Protein AF-A0A7J6ARS0-F1 (afdb_monomer)

Solvent-accessible surface area (backbone atoms only — not comparable to full-atom values): 8075 Å² total; per-residue (Å²): 135,83,90,82,91,82,92,89,77,92,78,85,84,90,72,81,91,82,81,95,67,89,72,92,74,93,70,85,87,72,92,77,79,94,76,92,75,85,70,81,89,66,68,68,66,60,52,59,51,51,54,53,51,52,53,53,48,50,55,52,51,53,50,52,51,53,51,51,53,51,50,54,54,44,74,71,35,91,85,48,67,96,76,69,84,76,68,87,66,92,44,73,70,53,55,57,52,52,54,51,50,48,54,52,49,35,52,52,31,45,76,68,70,37,50,82,81,47,107

Mean predicted aligned error: 18.44 Å

Foldseek 3Di:
DDDDDDDDDDDDPPDDDDDPDPDDDPDDDDDDDDDPDPDPPPPPPVVVVVVVVVVVVVVVLVVLLVVLVVVVVLVPDPPNDPPPPPPPPPPPVVVVVSVVSLVVVLVVCVVVVVPVSND

Secondary structure (DSSP, 8-state):
----------------------------------------TTHHHHHHHHHHHHHHHHHHHHHHHHHHHHHHHHHT-TTS-TT--------HHHHHHHHHHHHHHHHHHHHTT-TTTT-

Radius of gyration: 35.22 Å; Cα contacts (8 Å, |Δi|>4): 15; chains: 1; bounding box: 71×34×95 Å

Structure (mmCIF, N/CA/C/O backbone):
data_AF-A0A7J6ARS0-F1
#
_entry.id   AF-A0A7J6ARS0-F1
#
loop_
_atom_site.group_PDB
_atom_site.id
_atom_site.type_symbol
_atom_site.label_atom_id
_atom_site.label_alt_id
_atom_site.label_comp_id
_atom_site.label_asym_id
_atom_site.label_entity_id
_atom_site.label_seq_id
_atom_site.pdbx_PDB_ins_code
_atom_site.Cartn_x
_atom_site.Cartn_y
_atom_site.Cartn_z
_atom_site.occupancy
_atom_site.B_iso_or_equiv
_atom_site.auth_seq_id
_atom_site.auth_comp_id
_atom_site.auth_asym_id
_atom_site.auth_atom_id
_atom_site.pdbx_PDB_model_num
ATOM 1 N N . MET A 1 1 ? -28.712 0.689 -71.403 1.00 38.31 1 MET A N 1
ATOM 2 C CA . MET A 1 1 ? -28.794 -0.475 -72.310 1.00 38.31 1 MET A CA 1
ATOM 3 C C . MET A 1 1 ? -27.378 -0.822 -72.760 1.00 38.31 1 MET A C 1
ATOM 5 O O . MET A 1 1 ? -26.701 0.097 -73.190 1.00 38.31 1 MET A O 1
ATOM 9 N N . MET A 1 2 ? -27.005 -2.107 -72.604 1.00 44.72 2 MET A N 1
ATOM 10 C CA . MET A 1 2 ? -25.903 -2.886 -73.230 1.00 44.72 2 MET A CA 1
ATOM 11 C C . MET A 1 2 ? -24.444 -2.423 -72.995 1.00 44.72 2 MET A C 1
ATOM 13 O O . MET A 1 2 ? -24.080 -1.318 -73.366 1.00 44.72 2 MET A O 1
ATOM 17 N N . GLU A 1 3 ? -23.652 -3.159 -72.190 1.00 44.44 3 GLU A N 1
ATOM 18 C CA . GLU A 1 3 ? -22.776 -4.320 -72.552 1.00 44.44 3 GLU A CA 1
ATOM 19 C C . GLU A 1 3 ? -21.487 -3.858 -73.272 1.00 44.44 3 GLU A C 1
ATOM 21 O O . GLU A 1 3 ? -21.575 -3.075 -74.202 1.00 44.44 3 GLU A O 1
ATOM 26 N N . GLY A 1 4 ? -20.248 -4.273 -72.985 1.00 45.91 4 GLY A N 1
ATOM 27 C CA . GLY A 1 4 ? -19.657 -5.293 -72.117 1.00 45.91 4 GLY A CA 1
ATOM 28 C C . GLY A 1 4 ? -18.246 -5.663 -72.648 1.00 45.91 4 GLY A C 1
ATOM 29 O O . GLY A 1 4 ? -17.956 -5.399 -73.813 1.00 45.91 4 GLY A O 1
ATOM 30 N N . LYS A 1 5 ? -17.450 -6.376 -71.818 1.00 46.06 5 LYS A N 1
ATOM 31 C CA . LYS A 1 5 ? -16.242 -7.205 -72.137 1.00 46.06 5 LYS A CA 1
ATOM 32 C C . LYS A 1 5 ? -14.891 -6.460 -72.251 1.00 46.06 5 LYS A C 1
ATOM 34 O O . LYS A 1 5 ? -14.849 -5.372 -72.793 1.00 46.06 5 LYS A O 1
ATOM 39 N N . ARG A 1 6 ? -13.729 -6.980 -71.817 1.00 43.53 6 ARG A N 1
ATOM 40 C CA . ARG A 1 6 ? -13.266 -8.264 -71.229 1.00 43.53 6 ARG A CA 1
ATOM 41 C C . ARG A 1 6 ? -11.870 -8.023 -70.602 1.00 43.53 6 ARG A C 1
ATOM 43 O O . ARG A 1 6 ? -11.167 -7.123 -71.044 1.00 43.53 6 ARG A O 1
ATOM 50 N N . SER A 1 7 ? -11.490 -8.835 -69.620 1.00 57.56 7 SER A N 1
ATOM 51 C CA . SER A 1 7 ? -10.176 -8.866 -68.953 1.00 57.56 7 SER A CA 1
ATOM 52 C C . SER A 1 7 ? -9.112 -9.640 -69.755 1.00 57.56 7 SER A C 1
ATOM 54 O O . SER A 1 7 ? -9.477 -10.631 -70.378 1.00 57.56 7 SER A O 1
ATOM 56 N N . ASP A 1 8 ? -7.840 -9.224 -69.679 1.00 44.25 8 ASP A N 1
ATOM 57 C CA . ASP A 1 8 ? -6.578 -10.013 -69.768 1.00 44.25 8 ASP A CA 1
ATOM 58 C C . ASP A 1 8 ? -5.401 -9.014 -69.792 1.00 44.25 8 ASP A C 1
ATOM 60 O O . ASP A 1 8 ? -5.544 -7.935 -70.353 1.00 44.25 8 ASP A O 1
ATOM 64 N N . SER A 1 9 ? -4.192 -9.214 -69.281 1.00 50.09 9 SER A N 1
ATOM 65 C CA . SER A 1 9 ? -3.580 -10.098 -68.293 1.00 50.09 9 SER A CA 1
ATOM 66 C C . SER A 1 9 ? -2.231 -9.443 -67.943 1.00 50.09 9 SER A C 1
ATOM 68 O O . SER A 1 9 ? -1.628 -8.773 -68.779 1.00 50.09 9 SER A O 1
ATOM 70 N N . THR A 1 10 ? -1.778 -9.655 -66.714 1.00 54.25 10 THR A N 1
ATOM 71 C CA . THR A 1 10 ? -0.435 -9.480 -66.136 1.00 54.25 10 THR A CA 1
ATOM 72 C C . THR A 1 10 ? 0.753 -9.361 -67.104 1.00 54.25 10 THR A C 1
ATOM 74 O O . THR A 1 10 ? 1.041 -10.306 -67.823 1.00 54.25 10 THR A O 1
ATOM 77 N N . GLU A 1 11 ? 1.521 -8.270 -66.995 1.00 52.12 11 GLU A N 1
ATOM 78 C CA . GLU A 1 11 ? 2.951 -8.314 -66.623 1.00 52.12 11 GLU A CA 1
ATOM 79 C C . GLU A 1 11 ? 3.502 -6.890 -66.386 1.00 52.12 11 GLU A C 1
ATOM 81 O O . GLU A 1 11 ? 3.443 -6.044 -67.281 1.00 52.12 11 GLU A O 1
ATOM 86 N N . PRO A 1 12 ? 4.059 -6.572 -65.200 1.00 49.75 12 PRO A N 1
ATOM 87 C CA . PRO A 1 12 ? 4.907 -5.401 -65.062 1.00 49.75 12 PRO A CA 1
ATOM 88 C C . PRO A 1 12 ? 6.242 -5.703 -65.748 1.00 49.75 12 PRO A C 1
ATOM 90 O O . PRO A 1 12 ? 6.988 -6.582 -65.323 1.00 49.75 12 PRO A O 1
ATOM 93 N N . SER A 1 13 ? 6.545 -4.961 -66.812 1.00 57.56 13 SER A N 1
ATOM 94 C CA . SER A 1 13 ? 7.852 -4.978 -67.469 1.00 57.56 13 SER A CA 1
ATOM 95 C C . SER A 1 13 ? 8.936 -4.577 -66.463 1.00 57.56 13 SER A C 1
ATOM 97 O O . SER A 1 13 ? 9.126 -3.396 -66.167 1.00 57.56 13 SER A O 1
ATOM 99 N N . CYS A 1 14 ? 9.659 -5.563 -65.942 1.00 62.16 14 CYS A N 1
ATOM 100 C CA . CYS A 1 14 ? 10.886 -5.387 -65.183 1.00 62.16 14 CYS A CA 1
ATOM 101 C C . CYS A 1 14 ? 11.990 -4.870 -66.114 1.00 62.16 14 CYS A C 1
ATOM 103 O O . CYS A 1 14 ? 12.765 -5.629 -66.689 1.00 62.16 14 CYS A O 1
ATOM 105 N N . VAL A 1 15 ? 12.061 -3.547 -66.259 1.00 51.91 15 VAL A N 1
ATOM 106 C CA . VAL A 1 15 ? 13.206 -2.870 -66.868 1.00 51.91 15 VAL A CA 1
ATOM 107 C C . VAL A 1 15 ? 14.046 -2.185 -65.798 1.00 51.91 15 VAL A C 1
ATOM 109 O O . VAL A 1 15 ? 13.557 -1.480 -64.918 1.00 51.91 15 VAL A O 1
ATOM 112 N N . SER A 1 16 ? 15.330 -2.508 -65.878 1.00 61.56 16 SER A N 1
ATOM 113 C CA . SER A 1 16 ? 16.365 -2.394 -64.864 1.00 61.56 16 SER A CA 1
ATOM 114 C C . SER A 1 16 ? 16.742 -0.972 -64.456 1.00 61.56 16 SER A C 1
ATOM 116 O O . SER A 1 16 ? 16.756 -0.036 -65.254 1.00 61.56 16 SER A O 1
ATOM 118 N N . MET A 1 17 ? 17.153 -0.869 -63.192 1.00 49.62 17 MET A N 1
ATOM 119 C CA . MET A 1 17 ? 17.775 0.292 -62.564 1.00 49.62 17 MET A CA 1
ATOM 120 C C . MET A 1 17 ? 19.063 0.698 -63.294 1.00 49.62 17 MET A C 1
ATOM 122 O O . MET A 1 17 ? 19.976 -0.112 -63.454 1.00 49.62 17 MET A O 1
ATOM 126 N N . LYS A 1 18 ? 19.166 1.977 -63.663 1.00 52.62 18 LYS A N 1
ATOM 127 C CA . LYS A 1 18 ? 20.438 2.641 -63.957 1.00 52.62 18 LYS A CA 1
ATOM 128 C C . LYS A 1 18 ? 20.664 3.719 -62.902 1.00 52.62 18 LYS A C 1
ATOM 130 O O . LYS A 1 18 ? 19.925 4.697 -62.856 1.00 52.62 18 LYS A O 1
ATOM 135 N N . SER A 1 19 ? 21.658 3.518 -62.042 1.00 59.25 19 SER A N 1
ATOM 136 C CA . SER A 1 19 ? 22.164 4.549 -61.134 1.00 59.25 19 SER A CA 1
ATOM 137 C C . SER A 1 19 ? 23.526 5.008 -61.643 1.00 59.25 19 SER A C 1
ATOM 139 O O . SER A 1 19 ? 24.547 4.397 -61.343 1.00 59.25 19 SER A O 1
ATOM 141 N N . ASP A 1 20 ? 23.534 6.088 -62.424 1.00 62.44 20 ASP A N 1
ATOM 142 C CA . ASP A 1 20 ? 24.744 6.772 -62.897 1.00 62.44 20 ASP A CA 1
ATOM 143 C C . ASP A 1 20 ? 25.259 7.753 -61.836 1.00 62.44 20 ASP A C 1
ATOM 145 O O . ASP A 1 20 ? 25.262 8.971 -62.007 1.00 62.44 20 ASP A O 1
ATOM 149 N N . THR A 1 21 ? 25.658 7.233 -60.678 1.00 53.78 21 THR A N 1
ATOM 150 C CA . THR A 1 21 ? 26.350 8.042 -59.662 1.00 53.78 21 THR A CA 1
ATOM 151 C C . THR A 1 21 ? 27.339 7.181 -58.887 1.00 53.78 21 THR A C 1
ATOM 153 O O . THR A 1 21 ? 27.220 6.920 -57.695 1.00 53.78 21 THR A O 1
ATOM 156 N N . SER A 1 22 ? 28.354 6.733 -59.624 1.00 56.94 22 SER A N 1
ATOM 157 C CA . SER A 1 22 ? 29.676 6.433 -59.083 1.00 56.94 22 SER A CA 1
ATOM 158 C C . SER A 1 22 ? 30.207 7.702 -58.405 1.00 56.94 22 SER A C 1
ATOM 160 O O . SER A 1 22 ? 30.683 8.629 -59.058 1.00 56.94 22 SER A O 1
ATOM 162 N N . MET A 1 23 ? 30.064 7.770 -57.083 1.00 41.81 23 MET A N 1
ATOM 163 C CA . MET A 1 23 ? 30.713 8.783 -56.262 1.00 41.81 23 MET A CA 1
ATOM 164 C C . MET A 1 23 ? 31.909 8.122 -55.577 1.00 41.81 23 MET A C 1
ATOM 166 O O . MET A 1 23 ? 31.740 7.360 -54.632 1.00 41.81 23 MET A O 1
ATOM 170 N N . ASN A 1 24 ? 33.100 8.386 -56.120 1.00 59.66 24 ASN A N 1
ATOM 171 C CA . ASN A 1 24 ? 34.420 8.341 -55.477 1.00 59.66 24 ASN A CA 1
ATOM 172 C C . ASN A 1 24 ? 34.493 7.682 -54.085 1.00 59.66 24 ASN A C 1
ATOM 174 O O . ASN A 1 24 ? 34.564 8.372 -53.068 1.00 59.66 24 ASN A O 1
ATOM 178 N N . ILE A 1 25 ? 34.601 6.355 -54.037 1.00 52.91 25 ILE A N 1
ATOM 179 C CA . ILE A 1 25 ? 35.190 5.675 -52.881 1.00 52.91 25 ILE A CA 1
ATOM 180 C C . ILE A 1 25 ? 36.282 4.750 -53.407 1.00 52.91 25 ILE A C 1
ATOM 182 O O . ILE A 1 25 ? 36.030 3.638 -53.861 1.00 52.91 25 ILE A O 1
ATOM 186 N N . ILE A 1 26 ? 37.519 5.244 -53.363 1.00 54.88 26 ILE A N 1
ATOM 187 C CA . ILE A 1 26 ? 38.704 4.397 -53.467 1.00 54.88 26 ILE A CA 1
ATOM 188 C C . ILE A 1 26 ? 38.781 3.618 -52.153 1.00 54.88 26 ILE A C 1
ATOM 190 O O . ILE A 1 26 ? 39.225 4.148 -51.137 1.00 54.88 26 ILE A O 1
ATOM 194 N N . THR A 1 27 ? 38.346 2.362 -52.156 1.00 49.47 27 THR A N 1
ATOM 195 C CA . THR A 1 27 ? 38.658 1.411 -51.085 1.00 49.47 27 THR A CA 1
ATOM 196 C C . THR A 1 27 ? 39.363 0.209 -51.693 1.00 49.47 27 THR A C 1
ATOM 198 O O . THR A 1 27 ? 38.787 -0.597 -52.416 1.00 49.47 27 THR A O 1
ATOM 201 N N . ASN A 1 28 ? 40.667 0.141 -51.430 1.00 48.22 28 ASN A N 1
ATOM 202 C CA . ASN A 1 28 ? 41.567 -0.912 -51.882 1.00 48.22 28 ASN A CA 1
ATOM 203 C C . ASN A 1 28 ? 41.022 -2.298 -51.502 1.00 48.22 28 ASN A C 1
ATOM 205 O O . ASN A 1 28 ? 40.840 -2.593 -50.320 1.00 48.22 28 ASN A O 1
ATOM 209 N N . PHE A 1 29 ? 40.798 -3.152 -52.501 1.00 41.34 29 PHE A N 1
ATOM 210 C CA . PHE A 1 29 ? 40.442 -4.553 -52.301 1.00 41.34 29 PHE A CA 1
ATOM 211 C C . PHE A 1 29 ? 41.674 -5.298 -51.773 1.00 41.34 29 PHE A C 1
ATOM 213 O O . PHE A 1 29 ? 42.708 -5.347 -52.441 1.00 41.34 29 PHE A O 1
ATOM 220 N N . ARG A 1 30 ? 41.591 -5.854 -50.563 1.00 44.56 30 ARG A N 1
ATOM 221 C CA . ARG A 1 30 ? 42.592 -6.793 -50.051 1.00 44.56 30 ARG A CA 1
ATOM 222 C C . ARG A 1 30 ? 41.897 -8.129 -49.830 1.00 44.56 30 ARG A C 1
ATOM 224 O O . ARG A 1 30 ? 41.163 -8.290 -48.861 1.00 44.56 30 ARG A O 1
ATOM 231 N N . ASP A 1 31 ? 42.119 -9.054 -50.757 1.00 49.97 31 ASP A N 1
ATOM 232 C CA . ASP A 1 31 ? 41.731 -10.453 -50.615 1.00 49.97 31 ASP A CA 1
ATOM 233 C C . ASP A 1 31 ? 42.432 -11.057 -49.393 1.00 49.97 31 ASP A C 1
ATOM 235 O O . ASP A 1 31 ? 43.662 -11.068 -49.304 1.00 49.97 31 ASP A O 1
ATOM 239 N N . GLY A 1 32 ? 41.658 -11.551 -48.428 1.00 45.28 32 GLY A N 1
ATOM 240 C CA . GLY A 1 32 ? 42.216 -12.277 -47.293 1.00 45.28 32 GLY A CA 1
ATOM 241 C C . GLY A 1 32 ? 41.255 -12.430 -46.123 1.00 45.28 32 GLY A C 1
ATOM 242 O O . GLY A 1 32 ? 41.007 -11.472 -45.405 1.00 45.28 32 GLY A O 1
ATOM 243 N N . VAL A 1 33 ? 40.823 -13.680 -45.922 1.00 38.81 33 VAL A N 1
ATOM 244 C CA . VAL A 1 33 ? 40.093 -14.281 -44.788 1.00 38.81 33 VAL A CA 1
ATOM 245 C C . VAL A 1 33 ? 38.651 -13.827 -44.519 1.00 38.81 33 VAL A C 1
ATOM 247 O O . VAL A 1 33 ? 38.367 -12.837 -43.852 1.00 38.81 33 VAL A O 1
ATOM 250 N N . SER A 1 34 ? 37.726 -14.692 -44.952 1.00 51.12 34 SER A N 1
ATOM 251 C CA . SER A 1 34 ? 36.406 -14.860 -44.343 1.00 51.12 34 SER A CA 1
ATOM 252 C C . SER A 1 34 ? 36.548 -14.997 -42.823 1.00 51.12 34 SER A C 1
ATOM 254 O O . SER A 1 34 ? 37.223 -15.904 -42.338 1.00 51.12 34 SER A O 1
ATOM 256 N N . SER A 1 35 ? 35.911 -14.096 -42.078 1.00 51.59 35 SER A N 1
ATOM 257 C CA . SER A 1 35 ? 35.718 -14.230 -40.637 1.00 51.59 35 SER A CA 1
ATOM 258 C C . SER A 1 35 ? 34.222 -14.173 -40.347 1.00 51.59 35 SER A C 1
ATOM 260 O O . SER A 1 35 ? 33.626 -13.099 -40.454 1.00 51.59 35 SER A O 1
ATOM 262 N N . PRO A 1 36 ? 33.576 -15.294 -39.989 1.00 52.19 36 PRO A N 1
ATOM 263 C CA . PRO A 1 36 ? 32.269 -15.261 -39.378 1.00 52.19 36 PRO A CA 1
ATOM 264 C C . PRO A 1 36 ? 32.474 -15.288 -37.863 1.00 52.19 36 PRO A C 1
AT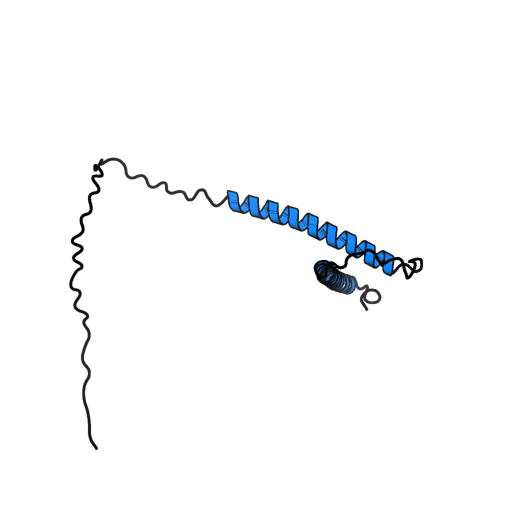OM 266 O O . PRO A 1 36 ? 32.403 -16.343 -37.241 1.00 52.19 36 PRO A O 1
ATOM 269 N N . ASP A 1 37 ? 32.726 -14.139 -37.242 1.00 50.28 37 ASP A N 1
ATOM 270 C CA . ASP A 1 37 ? 32.481 -14.022 -35.800 1.00 50.28 37 ASP A CA 1
ATOM 271 C C . ASP A 1 37 ? 31.803 -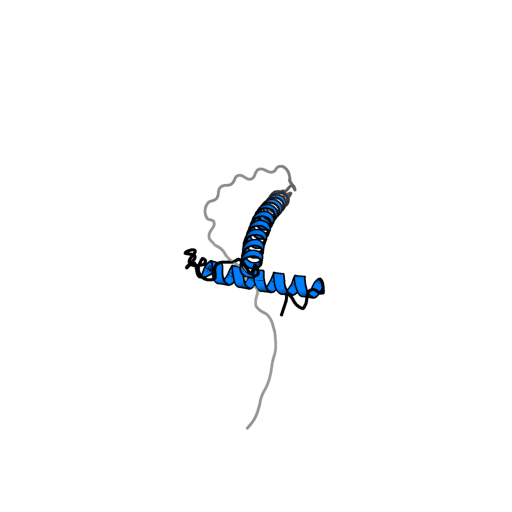12.699 -35.464 1.00 50.28 37 ASP A C 1
ATOM 273 O O . ASP A 1 37 ? 32.310 -11.850 -34.737 1.00 50.28 37 ASP A O 1
ATOM 277 N N . VAL A 1 38 ? 30.588 -12.534 -35.989 1.00 52.41 38 VAL A N 1
ATOM 278 C CA . VAL A 1 38 ? 29.609 -11.640 -35.369 1.00 52.41 38 VAL A CA 1
ATOM 279 C C . VAL A 1 38 ? 28.862 -12.448 -34.307 1.00 52.41 38 VAL A C 1
ATOM 281 O O . VAL A 1 38 ? 27.695 -12.799 -34.463 1.00 52.41 38 VAL A O 1
ATOM 284 N N . ARG A 1 39 ? 29.531 -12.775 -33.198 1.00 60.47 39 ARG A N 1
ATOM 285 C CA . ARG A 1 39 ? 28.825 -13.131 -31.960 1.00 60.47 39 ARG A CA 1
ATOM 286 C C . ARG A 1 39 ? 28.101 -11.885 -31.453 1.00 60.47 39 ARG A C 1
ATOM 288 O O . ARG A 1 39 ? 28.763 -10.897 -31.131 1.00 60.47 39 ARG A O 1
ATOM 295 N N . PRO A 1 40 ? 26.773 -11.908 -31.245 1.00 54.09 40 PRO A N 1
ATOM 296 C CA . PRO A 1 40 ? 26.112 -10.857 -30.490 1.00 54.09 40 PRO A CA 1
ATOM 297 C C . PRO A 1 40 ? 26.371 -11.083 -28.990 1.00 54.09 40 PRO A C 1
ATOM 299 O O . PRO A 1 40 ? 25.505 -11.530 -28.238 1.00 54.09 40 PRO A O 1
ATOM 302 N N . GLN A 1 41 ? 27.579 -10.763 -28.519 1.00 59.75 41 GLN A N 1
ATOM 303 C CA . GLN A 1 41 ? 27.923 -10.669 -27.093 1.00 59.75 41 GLN A CA 1
ATOM 304 C C . GLN A 1 41 ? 27.336 -9.378 -26.485 1.00 59.75 41 GLN A C 1
ATOM 306 O O . GLN A 1 41 ? 28.052 -8.515 -25.996 1.00 59.75 41 GLN A O 1
ATOM 311 N N . LYS A 1 42 ? 26.008 -9.209 -26.535 1.00 59.03 42 LYS A N 1
ATOM 312 C CA . LYS A 1 42 ? 25.309 -8.057 -25.922 1.00 59.03 42 LYS A CA 1
ATOM 313 C C . LYS A 1 42 ? 24.091 -8.422 -25.069 1.00 59.03 42 LYS A C 1
ATOM 315 O O . LYS A 1 42 ? 23.396 -7.538 -24.590 1.00 59.03 42 LYS A O 1
ATOM 320 N N . LYS A 1 43 ? 23.833 -9.713 -24.820 1.00 58.03 43 LYS A N 1
ATOM 321 C CA . LYS A 1 43 ? 22.655 -10.147 -24.038 1.00 58.03 43 LYS A CA 1
ATOM 322 C C . LYS A 1 43 ? 22.869 -10.234 -22.520 1.00 58.03 43 LYS A C 1
ATOM 324 O O . LYS A 1 43 ? 21.887 -10.225 -21.787 1.00 58.03 43 LYS A O 1
ATOM 329 N N . LYS A 1 44 ? 24.113 -10.308 -22.025 1.00 60.44 44 LYS A N 1
ATOM 330 C CA . LYS A 1 44 ? 24.381 -10.476 -20.578 1.00 60.44 44 LYS A CA 1
ATOM 331 C C . LYS A 1 44 ? 24.289 -9.174 -19.767 1.00 60.44 44 LYS A C 1
ATOM 333 O O . LYS A 1 44 ? 23.816 -9.214 -18.640 1.00 60.44 44 LYS A O 1
ATOM 338 N N . SER A 1 45 ? 24.679 -8.030 -20.339 1.00 65.19 45 SER A N 1
ATOM 339 C CA . SER A 1 45 ? 24.696 -6.741 -19.618 1.00 65.19 45 SER A CA 1
ATOM 340 C C . SER A 1 45 ? 23.295 -6.249 -19.239 1.00 65.19 45 SER A C 1
ATOM 342 O O . SER A 1 45 ? 23.081 -5.800 -18.119 1.00 65.19 45 SER A O 1
ATOM 344 N N . ASN A 1 46 ? 22.322 -6.395 -20.146 1.00 71.06 46 ASN A N 1
ATOM 345 C CA . ASN A 1 46 ? 20.962 -5.895 -19.922 1.00 71.06 46 ASN A CA 1
ATOM 346 C C . ASN A 1 46 ? 20.212 -6.694 -18.846 1.00 71.06 46 ASN A C 1
ATOM 348 O O . ASN A 1 46 ? 19.397 -6.131 -18.125 1.00 71.06 46 ASN A O 1
ATOM 352 N N . ARG A 1 47 ? 20.495 -7.999 -18.714 1.00 80.31 47 ARG A N 1
ATOM 353 C CA . ARG A 1 47 ? 19.843 -8.853 -17.711 1.00 80.31 47 ARG A CA 1
ATOM 354 C C . ARG A 1 47 ? 20.246 -8.449 -16.291 1.00 80.31 47 ARG A C 1
ATOM 356 O O . ARG A 1 47 ? 19.379 -8.199 -15.469 1.00 80.31 47 ARG A O 1
ATOM 363 N N . ASN A 1 48 ? 21.546 -8.261 -16.061 1.00 88.12 48 ASN A N 1
ATOM 364 C CA . ASN A 1 48 ? 22.068 -7.823 -14.763 1.00 88.12 48 ASN A CA 1
ATOM 365 C C . ASN A 1 48 ? 21.577 -6.412 -14.383 1.00 88.12 48 ASN A C 1
ATOM 367 O O . ASN A 1 48 ? 21.363 -6.124 -13.208 1.00 88.12 48 ASN A O 1
ATOM 371 N N . GLN A 1 49 ? 21.389 -5.533 -15.373 1.00 93.31 49 GLN A N 1
ATOM 372 C CA . GLN A 1 49 ? 20.832 -4.198 -15.158 1.00 93.31 49 GLN A CA 1
ATOM 373 C C . GLN A 1 49 ? 19.363 -4.259 -14.718 1.00 93.31 49 GLN A C 1
ATOM 375 O O . GLN A 1 49 ? 18.996 -3.585 -13.760 1.00 93.31 49 GLN A O 1
ATOM 380 N N . LEU A 1 50 ? 18.535 -5.081 -15.374 1.00 94.56 50 LEU A N 1
ATOM 381 C CA . LEU A 1 50 ? 17.140 -5.284 -14.972 1.00 94.56 50 LEU A CA 1
ATOM 382 C C . LEU A 1 50 ? 17.043 -5.863 -13.559 1.00 94.56 50 LEU A C 1
ATOM 384 O O . LEU A 1 50 ? 16.276 -5.345 -12.752 1.00 94.56 50 LEU A O 1
ATOM 388 N N . ASP A 1 51 ? 17.861 -6.866 -13.236 1.00 94.75 51 ASP A N 1
ATOM 389 C CA . ASP A 1 51 ? 17.882 -7.466 -11.899 1.00 94.75 51 ASP A CA 1
ATOM 390 C C . ASP A 1 51 ? 18.232 -6.423 -10.823 1.00 94.75 51 ASP A C 1
ATOM 392 O O . ASP A 1 51 ? 17.603 -6.373 -9.766 1.00 94.75 51 ASP A O 1
ATOM 396 N N . SER A 1 52 ? 19.192 -5.534 -11.104 1.00 96.50 52 SER A N 1
ATOM 397 C CA . SER A 1 52 ? 19.548 -4.439 -10.194 1.00 96.50 52 SER A CA 1
ATOM 398 C C . SER A 1 52 ? 18.408 -3.433 -10.016 1.00 96.50 52 SER A C 1
ATOM 400 O O . SER A 1 52 ? 18.150 -3.007 -8.892 1.00 96.50 52 SER A O 1
ATOM 402 N N . ILE A 1 53 ? 17.721 -3.065 -11.102 1.00 97.12 53 ILE A N 1
ATOM 403 C CA . ILE A 1 53 ? 16.586 -2.132 -11.064 1.00 97.12 53 ILE A CA 1
ATOM 404 C C . ILE A 1 53 ? 15.442 -2.719 -10.234 1.00 97.12 53 ILE A C 1
ATOM 406 O O . ILE A 1 53 ? 14.928 -2.052 -9.339 1.00 97.12 53 ILE A O 1
ATOM 410 N N . PHE A 1 54 ? 15.057 -3.971 -10.491 1.00 97.56 54 PHE A N 1
ATOM 411 C CA . PHE A 1 54 ? 13.975 -4.619 -9.748 1.00 97.56 54 PHE A CA 1
ATOM 412 C C . PHE A 1 54 ? 14.319 -4.804 -8.271 1.00 97.56 54 PHE A C 1
ATOM 414 O O . PHE A 1 54 ? 13.447 -4.618 -7.429 1.00 97.56 54 PHE A O 1
ATOM 421 N N . LYS A 1 55 ? 15.583 -5.082 -7.938 1.00 97.50 55 LYS A N 1
ATOM 422 C CA . LYS A 1 55 ? 16.038 -5.163 -6.546 1.00 97.50 55 LYS A CA 1
ATOM 423 C C . LYS A 1 55 ? 15.913 -3.826 -5.810 1.00 97.50 55 LYS A C 1
ATOM 425 O O . LYS A 1 55 ? 15.489 -3.793 -4.655 1.00 97.50 55 LYS A O 1
ATOM 430 N N . GLU A 1 56 ? 16.275 -2.720 -6.459 1.00 97.94 56 GLU A N 1
ATOM 431 C CA . GLU A 1 56 ? 16.090 -1.383 -5.885 1.00 97.94 56 GLU A CA 1
ATOM 432 C C . GLU A 1 56 ? 14.601 -1.042 -5.737 1.00 97.94 56 GLU A C 1
ATOM 434 O O . GLU A 1 56 ? 14.173 -0.553 -4.688 1.00 97.94 56 GLU A O 1
ATOM 439 N N . LEU A 1 57 ? 13.803 -1.344 -6.764 1.00 98.06 57 LEU A N 1
ATOM 440 C CA . LEU A 1 57 ? 12.362 -1.120 -6.759 1.00 98.06 57 LEU A CA 1
ATOM 441 C C . LEU A 1 57 ? 11.674 -1.902 -5.637 1.00 98.06 57 LEU A C 1
ATOM 443 O O . LEU A 1 57 ? 10.889 -1.322 -4.892 1.00 98.06 57 LEU A O 1
ATOM 447 N N . GLU A 1 58 ? 11.996 -3.186 -5.473 1.00 98.31 58 GLU A N 1
ATOM 448 C CA . GLU A 1 58 ? 11.477 -4.037 -4.400 1.00 98.31 58 GLU A CA 1
ATOM 449 C C . GLU A 1 58 ? 11.747 -3.407 -3.030 1.00 98.31 58 GLU A C 1
ATOM 451 O O . GLU A 1 58 ? 10.834 -3.259 -2.217 1.00 98.31 58 GLU A O 1
ATOM 456 N N . HIS A 1 59 ? 12.980 -2.954 -2.791 1.00 98.00 59 HIS A N 1
ATOM 457 C CA . HIS A 1 59 ? 13.341 -2.306 -1.535 1.00 98.00 59 HIS A CA 1
ATOM 458 C C . HIS A 1 59 ? 12.527 -1.026 -1.276 1.00 98.00 59 HIS A C 1
ATOM 460 O O . HIS A 1 59 ? 12.032 -0.818 -0.161 1.00 98.00 59 HIS A O 1
ATOM 466 N N . LYS A 1 60 ? 12.350 -0.181 -2.300 1.00 96.56 60 LYS A N 1
ATOM 467 C CA . LYS A 1 60 ? 11.548 1.050 -2.209 1.00 96.56 60 LYS A CA 1
ATOM 468 C C . LYS A 1 60 ? 10.071 0.743 -1.955 1.00 96.56 60 LYS A C 1
ATOM 470 O O . LYS A 1 60 ? 9.491 1.326 -1.044 1.00 96.56 60 LYS A O 1
ATOM 475 N N . VAL A 1 61 ? 9.483 -0.209 -2.681 1.00 96.88 61 VAL A N 1
ATOM 476 C CA . VAL A 1 61 ? 8.079 -0.624 -2.512 1.00 96.88 61 VAL A CA 1
ATOM 477 C C . VAL A 1 61 ? 7.843 -1.210 -1.122 1.00 96.88 61 VAL A C 1
ATOM 479 O O . VAL A 1 61 ? 6.898 -0.811 -0.445 1.00 96.88 61 VAL A O 1
ATOM 482 N N . ILE A 1 62 ? 8.723 -2.096 -0.643 1.00 97.00 62 ILE A N 1
ATOM 483 C CA . ILE A 1 62 ? 8.643 -2.644 0.719 1.00 97.00 62 ILE A CA 1
ATOM 484 C C . ILE A 1 62 ? 8.688 -1.519 1.755 1.00 97.00 62 ILE A C 1
ATOM 486 O O . ILE A 1 62 ? 7.947 -1.557 2.736 1.00 97.00 62 ILE A O 1
ATOM 490 N N . THR A 1 63 ? 9.554 -0.525 1.560 1.00 96.75 63 THR A N 1
ATOM 491 C CA . THR A 1 63 ? 9.676 0.618 2.474 1.00 96.75 63 THR A CA 1
ATOM 492 C C . THR A 1 63 ? 8.405 1.465 2.484 1.00 96.75 63 THR A C 1
ATOM 494 O O . THR A 1 63 ? 7.892 1.756 3.563 1.00 96.75 63 THR A O 1
ATOM 497 N N . LEU A 1 64 ? 7.855 1.786 1.309 1.00 94.69 64 LEU A N 1
ATOM 498 C CA . LEU A 1 64 ? 6.594 2.521 1.170 1.00 94.69 64 LEU A CA 1
ATOM 499 C C . LEU A 1 64 ? 5.441 1.791 1.864 1.00 94.69 64 LEU A C 1
ATOM 501 O O . LEU A 1 64 ? 4.796 2.356 2.743 1.00 94.69 64 LEU A O 1
ATOM 505 N N . ILE A 1 65 ? 5.247 0.505 1.559 1.00 96.25 65 ILE A N 1
ATOM 506 C CA . ILE A 1 65 ? 4.192 -0.307 2.178 1.00 96.25 65 ILE A CA 1
ATOM 507 C C . ILE A 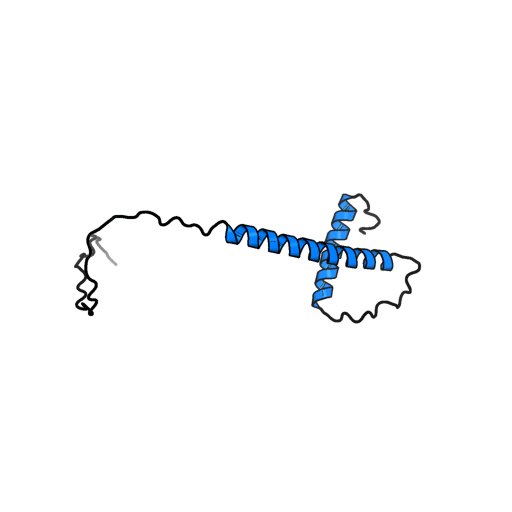1 65 ? 4.377 -0.362 3.699 1.00 96.25 65 ILE A C 1
ATOM 509 O O . ILE A 1 65 ? 3.416 -0.196 4.444 1.00 96.25 65 ILE A O 1
ATOM 513 N N . LYS A 1 66 ? 5.606 -0.549 4.197 1.00 97.00 66 LYS A N 1
ATOM 514 C CA . LYS A 1 66 ? 5.879 -0.557 5.644 1.00 97.00 66 LYS A CA 1
ATOM 515 C C . LYS A 1 66 ? 5.524 0.766 6.320 1.00 97.00 66 LYS A C 1
ATOM 517 O O . LYS A 1 66 ? 5.065 0.738 7.462 1.00 97.00 66 LYS A O 1
ATOM 522 N N . ASN A 1 67 ? 5.770 1.898 5.669 1.00 93.44 67 ASN A N 1
ATOM 523 C CA . ASN A 1 67 ? 5.451 3.213 6.218 1.00 93.44 67 ASN A CA 1
ATOM 524 C C . ASN A 1 67 ? 3.935 3.430 6.279 1.00 93.44 67 ASN A C 1
ATOM 526 O O . ASN A 1 67 ? 3.417 3.738 7.353 1.00 93.44 67 ASN A O 1
ATOM 530 N N . GLU A 1 68 ? 3.222 3.149 5.189 1.00 94.81 68 GLU A N 1
ATOM 531 C CA . GLU A 1 68 ? 1.759 3.252 5.141 1.00 94.81 68 GLU A CA 1
ATOM 532 C C . GLU A 1 68 ? 1.075 2.295 6.126 1.00 94.81 68 GLU A C 1
ATOM 534 O O . GLU A 1 68 ? 0.193 2.701 6.875 1.00 94.81 68 GLU A O 1
ATOM 539 N N . LEU A 1 69 ? 1.537 1.045 6.247 1.00 95.38 69 LEU A N 1
ATOM 540 C CA . LEU A 1 69 ? 0.994 0.104 7.235 1.00 95.38 69 LEU A CA 1
ATOM 541 C C . LEU A 1 69 ? 1.181 0.593 8.679 1.00 95.38 69 LEU A C 1
ATOM 543 O O . LEU A 1 69 ? 0.303 0.395 9.521 1.00 95.38 69 LEU A O 1
ATOM 547 N N . LYS A 1 70 ? 2.307 1.252 8.992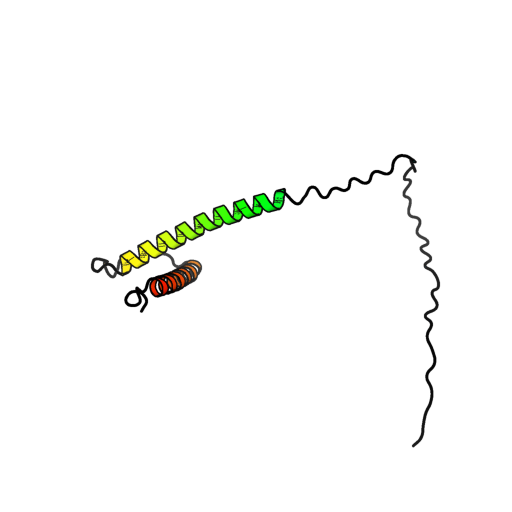 1.00 93.75 70 LYS A N 1
ATOM 548 C CA . LYS A 1 70 ? 2.499 1.894 10.303 1.00 93.75 70 LYS A CA 1
ATOM 549 C C . LYS A 1 70 ? 1.514 3.042 10.501 1.00 93.75 70 LYS A C 1
ATOM 551 O O . LYS A 1 70 ? 1.005 3.188 11.610 1.00 93.75 70 LYS A O 1
ATOM 556 N N . ARG A 1 71 ? 1.247 3.838 9.462 1.00 91.44 71 ARG A N 1
ATOM 557 C CA . ARG A 1 71 ? 0.269 4.932 9.493 1.00 91.44 71 ARG A CA 1
ATOM 558 C C . ARG A 1 71 ? -1.147 4.404 9.716 1.00 91.44 71 ARG A C 1
ATOM 560 O O . ARG A 1 71 ? -1.790 4.828 10.668 1.00 91.44 71 ARG A O 1
ATOM 567 N N . PHE A 1 72 ? -1.586 3.403 8.953 1.00 91.75 72 PHE A N 1
ATOM 568 C CA . PHE A 1 72 ? -2.887 2.753 9.154 1.00 91.75 72 PHE A CA 1
ATOM 569 C C . PHE A 1 72 ? -3.025 2.184 10.565 1.00 91.75 72 PHE A C 1
ATOM 571 O O . PHE A 1 72 ? -4.019 2.433 11.237 1.00 91.75 72 PHE A O 1
ATOM 578 N N . ARG A 1 73 ? -1.997 1.491 11.073 1.00 91.62 73 ARG A N 1
ATOM 579 C CA . ARG A 1 73 ? -2.003 0.983 12.451 1.00 91.62 73 ARG A CA 1
ATOM 580 C C . ARG A 1 73 ? -2.140 2.101 13.487 1.00 91.62 73 ARG A C 1
ATOM 582 O O . ARG A 1 73 ? -2.830 1.904 14.480 1.00 91.62 73 ARG A O 1
ATOM 589 N N . LYS A 1 74 ? -1.472 3.243 13.286 1.00 88.94 74 LYS A N 1
ATOM 590 C 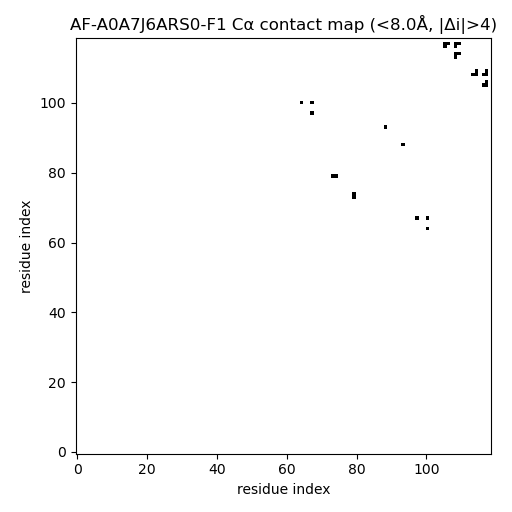CA . LYS A 1 74 ? -1.615 4.413 14.164 1.00 88.94 74 LYS A CA 1
ATOM 591 C C . LYS A 1 74 ? -3.035 4.973 14.107 1.00 88.94 74 LYS A C 1
ATOM 593 O O . LYS A 1 74 ? -3.598 5.199 15.164 1.00 88.94 74 LYS A O 1
ATOM 598 N N . LEU A 1 75 ? -3.613 5.133 12.916 1.00 86.00 75 LEU A N 1
ATOM 599 C CA . LEU A 1 75 ? -4.983 5.633 12.727 1.00 86.00 75 LEU A CA 1
ATOM 600 C C . LEU A 1 75 ? -6.045 4.732 13.371 1.00 86.00 75 LEU A C 1
ATOM 602 O O . LEU A 1 75 ? -7.060 5.22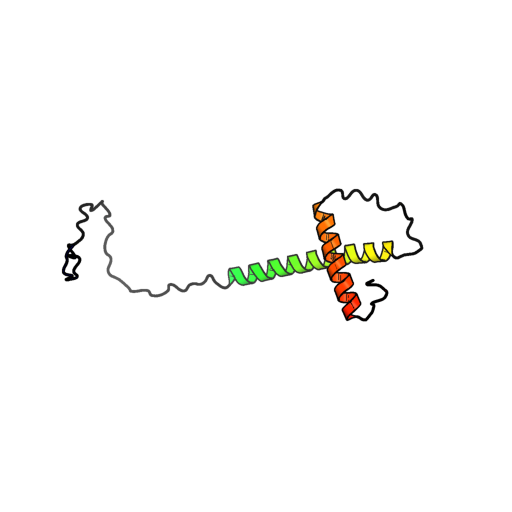0 13.851 1.00 86.00 75 LEU A O 1
ATOM 606 N N . LEU A 1 76 ? -5.797 3.424 13.407 1.00 85.69 76 LEU A N 1
ATOM 607 C CA . LEU A 1 76 ? -6.655 2.446 14.081 1.00 85.69 76 LEU A CA 1
ATOM 608 C C . LEU A 1 76 ? -6.451 2.406 15.606 1.00 85.69 76 LEU A C 1
ATOM 610 O O . LEU A 1 76 ? -7.184 1.706 16.303 1.00 85.69 76 LEU A O 1
ATOM 614 N N . SER A 1 77 ? -5.446 3.107 16.137 1.00 86.00 77 SER A N 1
ATOM 615 C CA . SER A 1 77 ? -5.168 3.135 17.571 1.00 86.00 77 SER A CA 1
ATOM 616 C C . SER A 1 77 ? -6.166 4.055 18.284 1.00 86.00 77 SER A C 1
ATOM 618 O O . SER A 1 77 ? -6.279 5.219 17.901 1.00 86.00 77 SER A O 1
ATOM 620 N N . PRO A 1 78 ? -6.837 3.603 19.360 1.00 77.81 78 PRO A N 1
ATOM 621 C CA . PRO A 1 78 ? -7.791 4.431 20.106 1.00 77.81 78 PRO A CA 1
ATOM 622 C C . PRO A 1 78 ? -7.136 5.653 20.770 1.00 77.81 78 PRO A C 1
ATOM 624 O O . PRO A 1 78 ? -7.797 6.664 20.986 1.00 77.81 78 PRO A O 1
ATOM 627 N N . ASP A 1 79 ? -5.829 5.578 21.033 1.00 78.88 79 ASP A N 1
ATOM 628 C CA . ASP A 1 79 ? -5.025 6.667 21.602 1.00 78.88 79 ASP A CA 1
ATOM 629 C C . ASP A 1 79 ? -4.481 7.651 20.548 1.00 78.88 79 ASP A C 1
ATOM 631 O O . ASP A 1 79 ? -3.662 8.514 20.872 1.00 78.88 79 ASP A O 1
ATOM 635 N N . TYR A 1 80 ? -4.865 7.517 19.272 1.00 75.56 80 TYR A N 1
ATOM 636 C CA . TYR A 1 80 ? -4.422 8.444 18.234 1.00 75.56 80 TYR A CA 1
ATOM 637 C C . TYR A 1 80 ? -5.125 9.795 18.422 1.00 75.56 80 TYR A C 1
ATOM 639 O O . TYR A 1 80 ? -6.353 9.866 18.322 1.00 75.56 80 TYR A O 1
ATOM 647 N N . PRO A 1 81 ? -4.393 10.891 18.688 1.00 71.25 81 PRO A N 1
ATOM 648 C CA . PRO A 1 81 ? -5.010 12.204 18.754 1.00 71.25 81 PRO A CA 1
ATOM 649 C C . PRO A 1 81 ? -5.629 12.503 17.389 1.00 71.25 81 PRO A C 1
ATOM 651 O O . PRO A 1 81 ? -4.921 12.622 16.392 1.00 71.25 81 PRO A O 1
ATOM 654 N N . ALA A 1 82 ? -6.955 12.656 17.349 1.00 62.06 82 ALA A N 1
ATOM 655 C CA . ALA A 1 82 ? -7.763 12.850 16.138 1.00 62.06 82 ALA A CA 1
ATOM 656 C C . ALA A 1 82 ? -7.373 14.077 15.273 1.00 62.06 82 ALA A C 1
ATOM 658 O O . ALA A 1 82 ? -8.052 14.393 14.302 1.00 62.06 82 ALA A O 1
ATOM 659 N N . CYS A 1 83 ? -6.299 14.787 15.629 1.00 54.59 83 CYS A N 1
ATOM 660 C CA . CYS A 1 83 ? -5.873 16.057 15.062 1.00 54.59 83 CYS A CA 1
ATOM 661 C C . CYS A 1 83 ? -4.345 16.173 14.847 1.00 54.59 83 CYS A C 1
ATOM 663 O O . CYS A 1 83 ? -3.840 17.288 14.728 1.00 54.59 83 CYS A O 1
ATOM 665 N N . THR A 1 84 ? -3.580 15.071 14.814 1.00 57.06 84 THR A N 1
ATOM 666 C CA . THR A 1 84 ? -2.131 15.126 14.493 1.00 57.06 84 THR A CA 1
ATOM 667 C C . THR A 1 84 ? -1.789 15.001 13.013 1.00 57.06 84 THR A C 1
ATOM 669 O O . THR A 1 84 ? -0.640 15.211 12.647 1.00 57.06 84 THR A O 1
ATOM 672 N N . GLU A 1 85 ? -2.753 14.733 12.137 1.00 52.69 85 GLU A N 1
ATOM 673 C CA . GLU A 1 85 ? -2.501 14.556 10.701 1.00 52.69 85 GLU A CA 1
ATOM 674 C C . GLU A 1 85 ? -2.768 15.843 9.901 1.00 52.69 85 GLU A C 1
ATOM 676 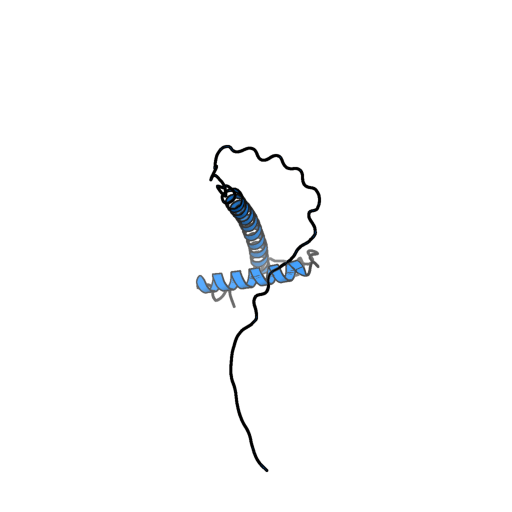O O . GLU A 1 85 ? -3.572 15.901 8.980 1.00 52.69 85 GLU A O 1
ATOM 681 N N . ARG A 1 86 ? -2.061 16.912 10.265 1.00 55.59 86 ARG A N 1
ATOM 682 C CA . ARG A 1 86 ? -1.620 17.910 9.279 1.00 55.59 86 ARG A CA 1
ATOM 683 C C . ARG A 1 86 ? -0.114 17.760 9.105 1.00 55.59 86 ARG A C 1
ATOM 685 O O . ARG A 1 86 ? 0.636 18.719 9.242 1.00 55.59 86 ARG A O 1
ATOM 692 N N . GLU A 1 87 ? 0.334 16.525 8.895 1.00 55.22 87 GLU A N 1
ATOM 693 C CA . GLU A 1 87 ? 1.627 16.317 8.257 1.00 55.22 87 GLU A CA 1
ATOM 694 C C . GLU A 1 87 ? 1.428 16.769 6.811 1.00 55.22 87 GLU A C 1
ATOM 696 O O . GLU A 1 87 ? 0.551 16.282 6.100 1.00 55.22 87 GLU A O 1
ATOM 701 N N . VAL A 1 88 ? 2.135 17.839 6.477 1.00 59.34 88 VAL A N 1
ATOM 702 C CA . VAL A 1 88 ? 2.044 18.612 5.245 1.00 59.34 88 VAL A CA 1
ATOM 703 C C . VAL A 1 88 ? 2.532 17.738 4.089 1.00 59.34 88 VAL A C 1
ATOM 705 O O . VAL A 1 88 ? 3.690 17.805 3.706 1.00 59.34 88 VAL A O 1
ATOM 708 N N . GLU A 1 89 ? 1.672 16.871 3.571 1.00 57.34 89 GLU A N 1
ATOM 709 C CA . GLU A 1 89 ? 1.909 16.115 2.339 1.00 57.34 89 GLU A CA 1
ATOM 710 C C . GLU A 1 89 ? 0.770 16.427 1.365 1.00 57.34 89 GLU A C 1
ATOM 712 O O . GLU A 1 89 ? 0.008 15.560 0.949 1.00 57.34 89 GLU A O 1
ATOM 717 N N . ASP A 1 90 ? 0.664 17.709 1.002 1.00 52.34 90 ASP A N 1
ATOM 718 C CA . ASP A 1 90 ? -0.056 18.185 -0.188 1.00 52.34 90 ASP A CA 1
ATOM 719 C C . ASP A 1 90 ? 0.734 17.830 -1.470 1.00 52.34 90 ASP A C 1
ATOM 721 O O . ASP A 1 90 ? 0.892 18.640 -2.381 1.00 52.34 90 ASP A O 1
ATOM 725 N N . GLU A 1 91 ? 1.272 16.610 -1.544 1.00 60.00 91 GLU A N 1
ATOM 726 C CA . GLU A 1 91 ? 1.715 16.011 -2.798 1.00 60.00 91 GLU A CA 1
ATOM 727 C C . GLU A 1 91 ? 0.576 15.100 -3.255 1.00 60.00 91 GLU A C 1
ATOM 729 O O . GLU A 1 91 ? 0.394 13.996 -2.739 1.00 60.00 91 GLU A O 1
ATOM 734 N N . GLU A 1 92 ? -0.230 15.573 -4.209 1.00 61.66 92 GLU A N 1
ATOM 735 C CA . GLU A 1 92 ? -1.312 14.799 -4.843 1.00 61.66 92 GLU A CA 1
ATOM 736 C C . GLU A 1 92 ? -0.835 13.397 -5.283 1.00 61.66 92 GLU A C 1
ATOM 738 O O . GLU A 1 92 ? -1.585 12.416 -5.215 1.00 61.66 92 GLU A O 1
ATOM 743 N N . ASP A 1 93 ? 0.450 13.287 -5.634 1.00 66.94 93 ASP A N 1
ATOM 744 C CA . ASP A 1 93 ? 1.141 12.045 -5.971 1.00 66.94 93 ASP A CA 1
ATOM 745 C C . ASP A 1 93 ? 1.069 11.000 -4.846 1.00 66.94 93 ASP A C 1
ATOM 747 O O . ASP A 1 93 ? 0.833 9.814 -5.109 1.00 66.94 93 ASP A O 1
ATOM 751 N N . LEU A 1 94 ? 1.177 11.413 -3.581 1.00 78.62 94 LEU A N 1
ATOM 752 C CA . LEU A 1 94 ? 1.177 10.498 -2.443 1.00 78.62 94 LEU A CA 1
ATOM 753 C C . LEU A 1 94 ? -0.229 10.009 -2.078 1.00 78.62 94 LEU A C 1
ATOM 755 O O . LEU A 1 94 ? -0.383 8.886 -1.588 1.00 78.62 94 LEU A O 1
ATOM 759 N N . HIS A 1 95 ? -1.275 10.787 -2.382 1.00 86.69 95 HIS A N 1
ATOM 760 C CA . HIS A 1 95 ? -2.658 10.355 -2.164 1.00 86.69 95 HIS A CA 1
ATOM 761 C C . HIS A 1 95 ? -2.967 9.067 -2.940 1.00 86.69 95 HIS A C 1
ATOM 763 O O . HIS A 1 95 ? -3.508 8.109 -2.379 1.00 86.69 95 HIS A O 1
ATOM 769 N N . SER A 1 96 ? -2.581 9.026 -4.219 1.00 90.19 96 SER A N 1
ATOM 770 C CA . SER A 1 96 ? -2.794 7.861 -5.086 1.00 90.19 96 SER A CA 1
ATOM 771 C C . SER A 1 96 ? -2.023 6.625 -4.604 1.00 90.19 96 SER A C 1
ATOM 773 O O . SER A 1 96 ? -2.553 5.510 -4.610 1.00 90.19 96 SER A O 1
ATOM 775 N N . VAL A 1 97 ? -0.797 6.825 -4.108 1.00 90.69 97 VAL A N 1
ATOM 776 C CA . VAL A 1 97 ? 0.037 5.767 -3.528 1.00 90.69 97 VAL A CA 1
ATOM 777 C C . VAL A 1 97 ? -0.624 5.203 -2.277 1.00 90.69 97 VAL A C 1
ATOM 779 O O . VAL A 1 97 ? -0.794 3.986 -2.176 1.00 90.69 97 VAL A O 1
ATOM 782 N N . ARG A 1 98 ? -1.061 6.066 -1.355 1.00 92.69 98 ARG A N 1
ATOM 783 C CA . ARG A 1 98 ? -1.746 5.661 -0.122 1.00 92.69 98 ARG A CA 1
ATOM 784 C C . ARG A 1 98 ? -3.013 4.862 -0.414 1.00 92.69 98 ARG A C 1
ATOM 786 O O . ARG A 1 98 ? -3.222 3.809 0.186 1.00 92.69 98 ARG A O 1
ATOM 793 N N . GLU A 1 99 ? -3.835 5.315 -1.360 1.00 93.69 99 GLU A N 1
ATOM 794 C CA . GLU A 1 99 ? -5.035 4.586 -1.783 1.00 93.69 99 GLU A CA 1
ATOM 795 C C . GLU A 1 99 ? -4.684 3.209 -2.374 1.00 93.69 99 GLU A C 1
ATOM 797 O O . GLU A 1 99 ? -5.327 2.204 -2.056 1.00 93.69 99 GLU A O 1
ATOM 802 N N . GLY A 1 100 ? -3.634 3.133 -3.196 1.00 95.94 100 GLY A N 1
ATOM 803 C CA . GLY A 1 100 ? -3.127 1.875 -3.744 1.00 95.94 100 GLY A CA 1
ATOM 804 C C . GLY A 1 100 ? -2.680 0.897 -2.656 1.00 95.94 100 GLY A C 1
ATOM 805 O O . GLY A 1 100 ? -3.085 -0.269 -2.663 1.00 95.94 100 GLY A O 1
ATOM 806 N N . VAL A 1 101 ? -1.901 1.368 -1.678 1.00 96.75 101 VAL A N 1
ATOM 807 C CA . VAL A 1 101 ? -1.448 0.538 -0.553 1.00 96.75 101 VAL A CA 1
ATOM 808 C C . VAL A 1 101 ? -2.625 0.097 0.317 1.00 96.75 101 VAL A C 1
ATOM 810 O O . VAL A 1 101 ? -2.660 -1.062 0.738 1.00 96.75 101 VAL A O 1
ATOM 813 N N . LEU A 1 102 ? -3.624 0.956 0.536 1.00 96.31 102 LEU A N 1
ATOM 814 C CA . LEU A 1 102 ? -4.844 0.590 1.255 1.00 96.31 102 LEU A CA 1
ATOM 815 C C . LEU A 1 102 ? -5.596 -0.539 0.537 1.00 96.31 102 LEU A C 1
ATOM 817 O O . LEU A 1 102 ? -5.925 -1.542 1.165 1.00 96.31 102 LEU A O 1
ATOM 821 N N . LYS A 1 103 ? -5.797 -0.443 -0.783 1.00 97.50 103 LYS A N 1
ATOM 822 C CA . LYS A 1 103 ? -6.452 -1.499 -1.580 1.00 97.50 103 LYS A CA 1
ATOM 823 C C . LYS A 1 103 ? -5.721 -2.838 -1.476 1.00 97.50 103 LYS A C 1
ATOM 825 O O . LYS A 1 103 ? -6.362 -3.867 -1.259 1.00 97.50 103 LYS A O 1
ATOM 830 N N . ILE A 1 104 ? -4.390 -2.828 -1.585 1.00 97.88 104 ILE A N 1
ATOM 831 C CA . ILE A 1 104 ? -3.558 -4.030 -1.412 1.00 97.88 104 ILE A CA 1
ATOM 832 C C . ILE A 1 104 ? -3.727 -4.594 0.003 1.00 97.88 104 ILE A C 1
ATOM 834 O O . ILE A 1 104 ? -3.947 -5.792 0.166 1.00 97.88 104 ILE A O 1
ATOM 838 N N . THR A 1 105 ? -3.678 -3.735 1.021 1.00 97.56 105 THR A N 1
ATOM 839 C CA . THR A 1 105 ? -3.812 -4.127 2.431 1.00 97.56 105 THR A CA 1
ATOM 840 C C . THR A 1 105 ? -5.162 -4.789 2.697 1.00 97.56 105 THR A C 1
ATOM 842 O O . THR A 1 105 ? -5.203 -5.896 3.228 1.00 97.56 105 THR A O 1
ATOM 845 N N . LEU A 1 106 ? -6.264 -4.171 2.263 1.00 96.81 106 LEU A N 1
ATOM 846 C CA . LEU A 1 106 ? -7.616 -4.720 2.401 1.00 96.81 106 LEU A CA 1
ATOM 847 C C . LEU A 1 106 ? -7.755 -6.074 1.698 1.00 96.81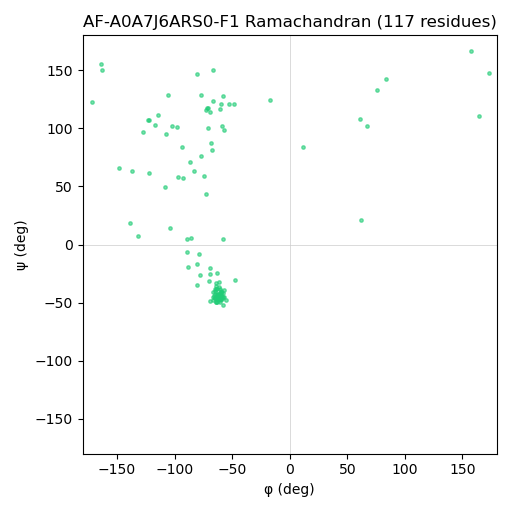 106 LEU A C 1
ATOM 849 O O . LEU A 1 106 ? -8.367 -6.993 2.239 1.00 96.81 106 LEU A O 1
ATOM 853 N N . HIS A 1 107 ? -7.174 -6.222 0.504 1.00 97.50 107 HIS A N 1
ATOM 854 C CA . HIS A 1 107 ? -7.171 -7.496 -0.212 1.00 97.50 107 HIS A CA 1
ATOM 855 C C . HIS A 1 107 ? -6.430 -8.590 0.572 1.00 97.50 107 HIS A C 1
ATOM 857 O O . HIS A 1 107 ? -6.955 -9.690 0.741 1.00 97.50 107 HIS A O 1
ATOM 863 N N . VAL A 1 108 ? -5.240 -8.286 1.097 1.00 97.62 108 VAL A N 1
ATOM 864 C CA . VAL A 1 108 ? -4.452 -9.231 1.904 1.00 97.62 108 VAL A CA 1
ATOM 865 C C . VAL A 1 108 ? -5.187 -9.605 3.193 1.00 97.62 108 VAL A C 1
ATOM 867 O O . VAL A 1 108 ? -5.263 -10.786 3.513 1.00 97.62 108 VAL A O 1
ATOM 870 N N . LEU A 1 109 ? -5.792 -8.643 3.893 1.00 97.25 109 LEU A N 1
ATOM 871 C CA . LEU A 1 109 ? -6.575 -8.900 5.107 1.00 97.25 109 LEU A CA 1
ATOM 872 C C . LEU A 1 109 ? -7.761 -9.837 4.851 1.00 97.25 109 LEU A C 1
ATOM 874 O O . LEU A 1 109 ? -7.980 -10.771 5.622 1.00 97.25 109 LEU A O 1
ATOM 878 N N . LYS A 1 110 ? -8.479 -9.649 3.735 1.00 97.38 110 LYS A N 1
ATOM 879 C CA . LYS A 1 110 ? -9.556 -10.559 3.311 1.00 97.38 110 LYS A CA 1
ATOM 880 C C . LYS A 1 110 ? -9.034 -11.974 3.071 1.00 97.38 110 LYS A C 1
ATOM 882 O O . LYS A 1 110 ? -9.647 -12.925 3.543 1.00 97.38 110 LYS A O 1
ATOM 887 N N . ASN A 1 111 ? -7.876 -12.113 2.422 1.00 97.50 111 ASN A N 1
ATOM 888 C CA . ASN A 1 111 ? -7.234 -13.414 2.201 1.00 97.50 111 ASN A CA 1
ATOM 889 C C . ASN A 1 111 ? -6.691 -14.050 3.497 1.00 97.50 111 ASN A C 1
ATOM 891 O O . ASN A 1 111 ? -6.470 -15.257 3.535 1.00 97.50 111 ASN A O 1
ATOM 895 N N . MET A 1 112 ? -6.478 -13.257 4.552 1.00 97.25 112 MET A N 1
ATOM 896 C CA . MET A 1 112 ? -6.102 -13.722 5.892 1.00 97.25 112 MET A CA 1
ATOM 897 C C . MET A 1 112 ? -7.312 -14.032 6.795 1.00 97.25 112 MET A C 1
ATOM 899 O O . MET A 1 112 ? -7.121 -14.338 7.968 1.00 97.25 112 MET A O 1
ATOM 903 N N . ASN A 1 113 ? -8.545 -13.953 6.281 1.00 95.50 113 ASN A N 1
ATOM 904 C CA . ASN A 1 113 ? -9.800 -14.075 7.037 1.00 95.50 113 ASN A CA 1
ATOM 905 C C . ASN A 1 113 ? -10.008 -12.989 8.118 1.00 95.50 113 ASN A C 1
ATOM 907 O O . ASN A 1 113 ? -10.828 -13.167 9.016 1.00 95.50 113 ASN A O 1
ATOM 911 N N . HIS A 1 114 ? -9.326 -11.845 8.013 1.00 94.88 114 HIS A N 1
ATOM 912 C CA . HIS A 1 114 ? -9.543 -10.657 8.852 1.00 94.88 114 HIS A CA 1
ATOM 913 C C . HIS A 1 114 ? -10.530 -9.694 8.180 1.00 94.88 114 HIS A C 1
ATOM 915 O O . HIS A 1 114 ? -10.204 -8.551 7.854 1.00 94.88 114 HIS A O 1
ATOM 921 N N . THR A 1 115 ? -11.735 -10.184 7.880 1.00 93.69 115 THR A N 1
ATOM 922 C CA . THR A 1 115 ? -12.754 -9.412 7.149 1.00 93.69 115 THR A CA 1
ATOM 923 C C . THR A 1 115 ? -13.319 -8.252 7.960 1.00 93.69 115 THR A C 1
ATOM 925 O O . THR A 1 115 ? -13.772 -7.277 7.378 1.00 93.69 115 THR A O 1
ATOM 928 N N . ASP A 1 116 ? -13.280 -8.351 9.287 1.00 92.75 116 ASP A N 1
ATOM 929 C CA . ASP A 1 116 ? -13.662 -7.301 10.232 1.00 92.75 116 ASP A CA 1
ATOM 930 C C . ASP A 1 116 ? -12.767 -6.062 10.115 1.00 92.75 116 ASP A C 1
ATOM 932 O O . ASP A 1 116 ? -13.267 -4.943 10.149 1.00 92.75 116 ASP A O 1
ATOM 936 N N . LEU A 1 117 ? -11.463 -6.260 9.896 1.00 92.06 117 LEU A N 1
ATOM 937 C CA . LEU A 1 117 ? -10.504 -5.173 9.690 1.00 92.06 117 LEU A CA 1
ATOM 938 C C . LEU A 1 117 ? -10.525 -4.618 8.255 1.00 92.06 117 LEU A C 1
ATOM 940 O O . LEU A 1 117 ? -9.988 -3.544 7.996 1.00 92.06 117 LEU A O 1
ATOM 944 N N . ALA A 1 118 ? -11.106 -5.364 7.313 1.00 90.31 118 ALA A N 1
ATOM 945 C CA . ALA A 1 118 ? -11.104 -5.047 5.887 1.00 90.31 118 ALA A CA 1
ATOM 946 C C . ALA A 1 118 ? -12.438 -4.484 5.356 1.00 90.31 118 ALA A C 1
ATOM 948 O O . ALA A 1 118 ? -12.647 -4.487 4.132 1.00 90.31 118 ALA A O 1
ATOM 949 N N . ASN A 1 119 ? -13.330 -4.080 6.263 1.00 78.00 119 ASN A N 1
ATOM 950 C CA . ASN A 1 119 ? -14.696 -3.629 5.991 1.00 78.00 119 ASN A CA 1
ATOM 951 C C . ASN A 1 119 ? -14.845 -2.108 6.063 1.00 78.00 119 ASN A C 1
ATOM 953 O O . ASN A 1 119 ? -14.125 -1.478 6.866 1.00 78.00 119 ASN A O 1
#

pLDDT: mean 73.52, std 20.6, range [38.31, 98.31]

Sequence (119 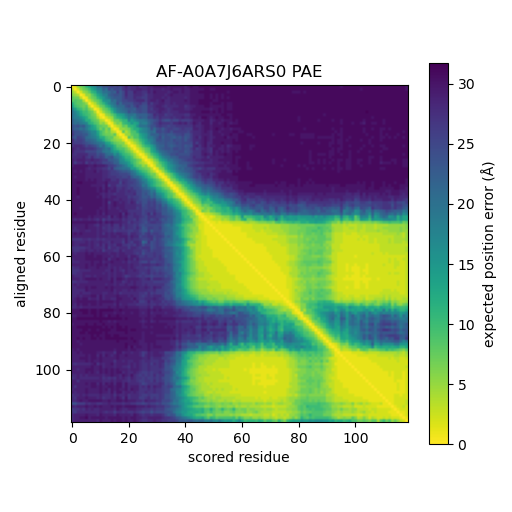aa):
MMEGKRSDSTEPSCVSMKSDTSMNIITNFRDGVSSPDVRPQKKKSNRNQLDSIFKELEHKVITLIKNELKRFRKLLSPDYPACTEREVEDEEDLHSVREGVLKITLHVLKNMNHTDLAN

Organism: Ameiurus melas (NCBI:txid219545)